Protein AF-A0A1L5KL23-F1 (afdb_monomer_lite)

Radius of gyration: 14.84 Å; chains: 1; bounding box: 29×34×50 Å

Secondary structure (DSSP, 8-state):
-EEEEEETTEEEEE---TTTTEEE-SSSS--EEE-----HHHHHHHHHHTTSSSEEEEEESSS---EEPPHHHHHHHHHHHHHHHHHHH-----

Structure (mmCIF, N/CA/C/O backbone):
data_AF-A0A1L5KL23-F1
#
_entry.id   AF-A0A1L5KL23-F1
#
loop_
_atom_site.group_PDB
_atom_site.id
_atom_site.type_symbol
_atom_site.label_atom_id
_atom_site.label_alt_id
_atom_site.label_comp_id
_atom_site.label_asym_id
_atom_site.label_entity_id
_atom_site.label_seq_id
_atom_site.pdbx_PDB_ins_code
_atom_site.Cartn_x
_atom_site.Cartn_y
_atom_site.Cartn_z
_atom_site.occupancy
_atom_site.B_iso_or_equiv
_atom_site.auth_seq_id
_atom_site.auth_comp_id
_atom_site.auth_asym_id
_atom_site.auth_atom_id
_atom_site.pdbx_PDB_model_num
ATOM 1 N N . GLU A 1 1 ? 10.321 4.924 11.752 1.00 80.50 1 GLU A N 1
ATOM 2 C CA . GLU A 1 1 ? 8.845 4.880 11.549 1.00 80.50 1 GLU A CA 1
ATOM 3 C C . GLU A 1 1 ? 8.507 3.778 10.547 1.00 80.50 1 GLU A C 1
ATOM 5 O O . GLU A 1 1 ? 9.408 3.401 9.815 1.00 80.50 1 GLU A O 1
ATOM 10 N N . ASN A 1 2 ? 7.276 3.247 10.509 1.00 88.94 2 ASN A N 1
ATOM 11 C CA . ASN A 1 2 ? 6.940 2.100 9.634 1.00 88.94 2 ASN A CA 1
ATOM 12 C C . ASN A 1 2 ? 5.687 2.368 8.798 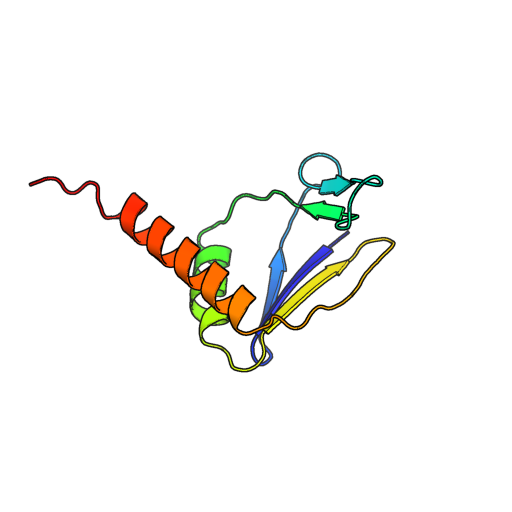1.00 88.94 2 ASN A C 1
ATOM 14 O O . ASN A 1 2 ? 4.775 3.040 9.270 1.00 88.94 2 ASN A O 1
ATOM 18 N N . ALA A 1 3 ? 5.587 1.800 7.599 1.00 93.38 3 ALA A N 1
ATOM 19 C CA . ALA A 1 3 ? 4.404 1.917 6.752 1.00 93.38 3 ALA A CA 1
ATOM 20 C C . ALA A 1 3 ? 3.822 0.536 6.445 1.00 93.38 3 ALA A C 1
ATOM 22 O O . ALA A 1 3 ? 4.555 -0.427 6.254 1.00 93.38 3 ALA A O 1
ATOM 23 N N . TYR A 1 4 ? 2.495 0.432 6.414 1.00 95.56 4 TYR A N 1
ATOM 24 C CA . TYR A 1 4 ? 1.792 -0.829 6.215 1.00 95.56 4 TYR A CA 1
ATOM 25 C C . TYR A 1 4 ? 0.681 -0.687 5.186 1.00 95.56 4 TYR A C 1
ATOM 27 O O . TYR A 1 4 ? -0.147 0.226 5.266 1.00 95.56 4 TYR A O 1
ATOM 35 N N . LEU A 1 5 ? 0.629 -1.659 4.282 1.00 96.81 5 LEU A N 1
ATOM 36 C CA . LEU A 1 5 ? -0.523 -1.961 3.449 1.00 96.81 5 LEU A CA 1
ATOM 37 C C . LEU A 1 5 ? -1.204 -3.215 3.985 1.00 96.81 5 LEU A C 1
ATOM 39 O O . LEU A 1 5 ? -0.550 -4.154 4.438 1.00 96.81 5 LEU A O 1
ATOM 43 N N . PHE A 1 6 ? -2.527 -3.230 3.940 1.00 97.31 6 PHE A N 1
ATOM 44 C CA . PHE A 1 6 ? -3.323 -4.338 4.436 1.00 97.31 6 PHE A CA 1
ATOM 45 C C . PHE A 1 6 ? -4.514 -4.591 3.525 1.00 97.31 6 PHE A C 1
ATOM 47 O O . PHE A 1 6 ? -5.212 -3.648 3.148 1.00 97.31 6 PHE A O 1
ATOM 54 N N . TYR A 1 7 ? -4.805 -5.860 3.257 1.00 97.81 7 TYR A N 1
ATOM 55 C CA . TYR A 1 7 ? -6.092 -6.272 2.712 1.00 97.81 7 TYR A CA 1
ATOM 56 C C . TYR A 1 7 ? -6.478 -7.666 3.197 1.00 97.81 7 TYR A C 1
ATOM 58 O O . TYR A 1 7 ? -5.634 -8.553 3.266 1.00 97.81 7 TYR A O 1
ATOM 66 N N . ASP A 1 8 ? -7.747 -7.852 3.562 1.00 96.00 8 ASP A N 1
ATOM 67 C CA . ASP A 1 8 ? -8.352 -9.155 3.889 1.00 96.00 8 ASP A CA 1
ATOM 68 C C . ASP A 1 8 ? -7.504 -10.077 4.797 1.00 96.00 8 ASP A C 1
ATOM 70 O O . ASP A 1 8 ? -7.453 -11.290 4.618 1.00 96.00 8 ASP A O 1
ATOM 74 N N . GLY A 1 9 ? -6.821 -9.502 5.791 1.00 95.56 9 GLY A N 1
ATOM 75 C CA . GLY A 1 9 ? -5.990 -10.242 6.751 1.00 95.56 9 GLY A CA 1
ATOM 76 C C . GLY A 1 9 ? -4.507 -10.337 6.380 1.00 95.56 9 GLY A C 1
ATOM 77 O O . GLY A 1 9 ? -3.690 -10.653 7.242 1.00 95.56 9 GLY A O 1
ATOM 78 N N . LYS A 1 10 ? -4.127 -10.005 5.143 1.00 97.44 10 LYS A N 1
ATOM 79 C CA . LYS A 1 10 ? -2.732 -9.942 4.694 1.00 97.44 10 LYS A CA 1
ATOM 80 C C . LYS A 1 10 ? -2.155 -8.553 4.951 1.00 97.44 10 LYS A C 1
ATOM 82 O O . LYS A 1 10 ? -2.777 -7.546 4.620 1.00 97.44 10 LYS A O 1
ATOM 87 N N . THR A 1 11 ? -0.947 -8.501 5.510 1.00 97.38 11 THR A N 1
ATOM 88 C CA . THR A 1 11 ? -0.212 -7.254 5.774 1.00 97.38 11 THR A CA 1
ATOM 89 C C . THR A 1 11 ? 1.110 -7.271 5.026 1.00 97.38 11 THR A C 1
ATOM 91 O O . THR A 1 11 ? 1.807 -8.284 5.043 1.00 97.38 11 THR A O 1
ATOM 94 N N . LYS A 1 12 ? 1.480 -6.141 4.428 1.00 97.00 12 LYS A N 1
ATOM 95 C CA . LYS A 1 12 ? 2.821 -5.896 3.907 1.00 97.00 12 LYS A CA 1
ATOM 96 C C . LYS A 1 12 ? 3.393 -4.637 4.538 1.00 97.00 12 LYS A C 1
ATOM 98 O O . LYS A 1 12 ? 2.747 -3.591 4.537 1.00 97.00 12 LYS A O 1
ATOM 103 N N . GLU A 1 13 ? 4.598 -4.757 5.078 1.00 96.19 13 GLU A N 1
ATOM 104 C CA . GLU A 1 13 ? 5.398 -3.611 5.498 1.00 96.19 13 GLU A CA 1
ATOM 105 C C . GLU A 1 13 ? 6.069 -2.974 4.276 1.00 96.19 13 GLU A C 1
ATOM 107 O O . GLU A 1 13 ? 6.563 -3.672 3.387 1.00 96.19 13 GLU A O 1
ATOM 112 N N . ILE A 1 14 ? 6.038 -1.647 4.231 1.00 95.31 14 ILE A N 1
ATOM 113 C CA . ILE A 1 14 ? 6.714 -0.813 3.245 1.00 95.31 14 ILE A CA 1
ATOM 114 C C . ILE A 1 14 ? 7.914 -0.192 3.952 1.00 95.31 14 ILE A C 1
ATOM 116 O O . ILE A 1 14 ? 7.753 0.622 4.866 1.00 95.31 14 ILE A O 1
ATOM 120 N N . PHE A 1 15 ? 9.107 -0.621 3.551 1.00 92.06 15 PHE A N 1
ATOM 121 C CA . PHE A 1 15 ? 10.361 -0.100 4.079 1.00 92.06 15 PHE A CA 1
ATOM 122 C C . PHE A 1 15 ? 10.686 1.241 3.423 1.00 92.06 15 PHE A C 1
ATOM 124 O O . PHE A 1 15 ? 10.532 1.392 2.214 1.00 92.06 15 PHE A O 1
ATOM 131 N N . PHE A 1 16 ? 11.132 2.201 4.228 1.00 92.12 16 PHE A N 1
ATOM 132 C CA . PHE A 1 16 ? 11.541 3.525 3.772 1.00 92.12 16 PHE A CA 1
ATOM 133 C C . PHE A 1 16 ? 12.595 4.107 4.717 1.00 92.12 16 PHE A C 1
ATOM 135 O O . PHE A 1 16 ? 12.625 3.784 5.908 1.00 92.12 16 PHE A O 1
ATOM 142 N N . ASN A 1 17 ? 13.454 4.976 4.195 1.00 91.00 17 ASN A N 1
ATOM 143 C CA . ASN A 1 17 ? 14.396 5.766 4.971 1.00 91.00 17 ASN A CA 1
ATOM 144 C C . ASN A 1 17 ? 13.720 7.057 5.449 1.00 91.00 17 ASN A C 1
ATOM 146 O O . ASN A 1 17 ? 13.331 7.911 4.652 1.00 91.00 17 ASN A O 1
ATOM 150 N N . GLU A 1 18 ? 13.619 7.235 6.764 1.00 87.19 18 GLU A N 1
ATOM 151 C CA . GLU A 1 18 ? 12.924 8.374 7.373 1.00 87.19 18 GLU A CA 1
ATOM 152 C C . GLU A 1 18 ? 13.528 9.751 7.050 1.00 87.19 18 GLU A C 1
ATOM 154 O O . GLU A 1 18 ? 12.822 10.749 7.164 1.00 87.19 18 GLU A O 1
ATOM 159 N N . TYR A 1 19 ? 14.797 9.823 6.637 1.00 87.19 19 TYR A N 1
ATOM 160 C CA . TYR A 1 19 ? 15.464 11.084 6.288 1.00 87.19 19 TYR A CA 1
ATOM 161 C C . TYR A 1 19 ? 15.424 11.393 4.789 1.00 87.19 19 TYR A C 1
ATOM 163 O O . TYR A 1 19 ? 15.578 12.548 4.398 1.00 87.19 19 TYR A O 1
ATOM 171 N N . GLN A 1 20 ? 15.255 10.373 3.944 1.00 89.62 20 GLN A N 1
ATOM 172 C CA . GLN A 1 20 ? 15.309 10.517 2.485 1.00 89.62 20 GLN A CA 1
ATOM 173 C C . GLN A 1 20 ? 13.909 10.468 1.869 1.00 89.62 20 GLN A C 1
ATOM 175 O O . GLN A 1 20 ? 13.515 11.381 1.133 1.00 89.62 20 GLN A O 1
ATOM 180 N N . ASP A 1 21 ? 13.147 9.445 2.244 1.00 91.38 21 ASP A N 1
ATOM 181 C CA . ASP A 1 21 ? 11.893 9.066 1.595 1.00 91.38 21 ASP A CA 1
ATOM 182 C C . ASP A 1 21 ? 10.688 9.730 2.262 1.00 91.38 21 ASP A C 1
ATOM 184 O O . ASP A 1 21 ? 9.685 10.011 1.607 1.00 91.38 21 ASP A O 1
ATOM 188 N N . LYS A 1 22 ? 10.774 10.020 3.567 1.00 89.69 22 LYS A N 1
ATOM 189 C CA . LYS A 1 22 ? 9.699 10.706 4.289 1.00 89.69 22 LYS A CA 1
ATOM 190 C C . LYS A 1 22 ? 9.726 12.206 4.022 1.00 89.69 22 LYS A C 1
ATOM 192 O O . LYS A 1 22 ? 10.767 12.857 4.113 1.00 89.69 22 LYS A O 1
ATOM 197 N N . LYS A 1 23 ? 8.549 12.767 3.766 1.00 87.25 23 LYS A N 1
ATOM 198 C CA . LYS A 1 23 ? 8.301 14.205 3.688 1.00 87.25 23 LYS A CA 1
ATOM 199 C C . LYS A 1 23 ? 7.291 14.608 4.753 1.00 87.25 23 LYS A C 1
ATOM 201 O O . LYS A 1 23 ? 6.385 1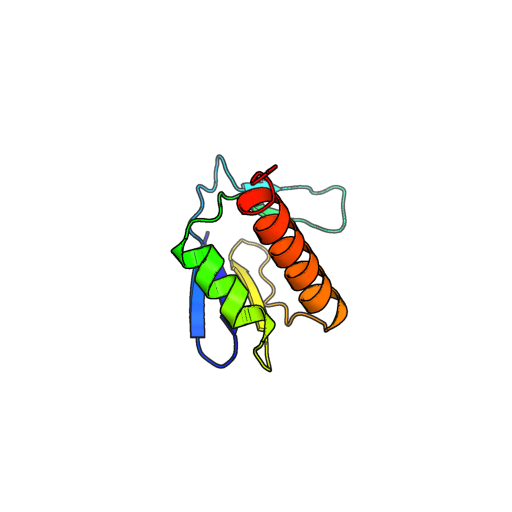3.846 5.091 1.00 87.25 23 LYS A O 1
ATOM 206 N N . THR A 1 24 ? 7.459 15.822 5.259 1.00 85.56 24 THR A N 1
ATOM 207 C CA . THR A 1 24 ? 6.537 16.458 6.196 1.00 85.56 24 THR A CA 1
ATOM 208 C C . THR A 1 24 ? 6.118 17.789 5.599 1.00 85.56 24 THR A C 1
ATOM 210 O O . THR A 1 24 ? 6.979 18.593 5.246 1.00 85.56 24 THR A O 1
ATOM 213 N N . ASP A 1 25 ? 4.816 18.021 5.506 1.00 80.94 25 ASP A N 1
ATOM 214 C CA . ASP A 1 25 ? 4.249 19.291 5.063 1.00 80.94 25 ASP A CA 1
ATOM 215 C C . ASP A 1 25 ? 3.213 19.744 6.081 1.00 80.94 25 ASP A C 1
ATOM 217 O O . ASP A 1 25 ? 2.161 19.140 6.278 1.00 80.94 25 ASP A O 1
ATOM 221 N N . ASN A 1 26 ? 3.560 20.813 6.783 1.00 79.19 26 ASN A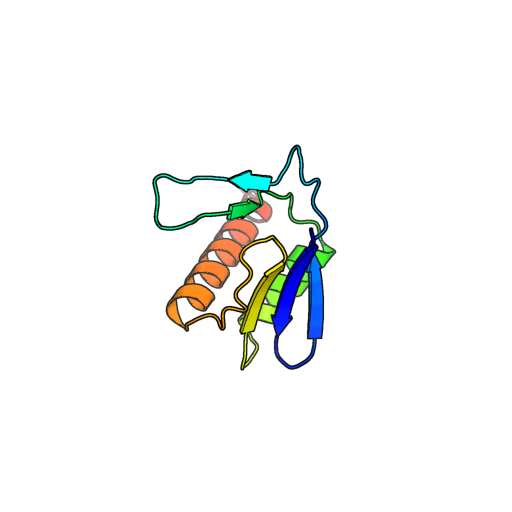 N 1
ATOM 222 C CA . ASN A 1 26 ? 2.740 21.399 7.829 1.00 79.19 26 ASN A CA 1
ATOM 223 C C . ASN A 1 26 ? 1.815 22.512 7.314 1.00 79.19 26 ASN A C 1
ATOM 225 O O . ASN A 1 26 ? 1.138 23.148 8.123 1.00 79.19 26 ASN A O 1
ATOM 229 N N . TYR A 1 27 ? 1.778 22.753 6.000 1.00 77.00 27 TYR A N 1
ATOM 230 C CA . TYR A 1 27 ? 0.965 23.799 5.380 1.00 77.00 27 TYR A CA 1
ATOM 231 C C . TYR A 1 27 ? -0.274 23.253 4.654 1.00 77.00 27 TYR A C 1
ATOM 233 O O . TYR A 1 27 ? -1.119 24.041 4.227 1.00 77.00 27 TYR A O 1
ATOM 241 N N . THR A 1 28 ? -0.420 21.929 4.528 1.00 77.06 28 THR A N 1
ATOM 242 C CA . THR A 1 28 ? -1.527 21.287 3.800 1.00 77.06 28 THR A CA 1
ATOM 243 C C . THR A 1 28 ? -2.300 20.268 4.650 1.00 77.06 28 THR A C 1
ATOM 245 O O . THR A 1 28 ? -2.068 20.093 5.846 1.00 77.06 28 THR A O 1
ATOM 248 N N . THR A 1 29 ? -3.286 19.595 4.042 1.00 77.19 29 THR A N 1
ATOM 249 C CA . THR A 1 29 ? -4.106 18.562 4.699 1.00 77.19 29 THR A CA 1
ATOM 250 C C . THR A 1 29 ? -3.387 17.218 4.864 1.00 77.19 29 THR A C 1
ATOM 252 O O . THR A 1 29 ? -3.941 16.311 5.486 1.00 77.19 29 THR A O 1
ATOM 255 N N . CYS A 1 30 ? -2.191 17.053 4.288 1.00 76.00 30 CYS A N 1
ATOM 256 C CA . CYS A 1 30 ? -1.384 15.841 4.397 1.00 76.00 30 CYS A CA 1
ATOM 257 C C . CYS A 1 30 ? -0.113 16.152 5.187 1.00 76.00 30 CYS A C 1
ATOM 259 O O . CYS A 1 30 ? 0.781 16.810 4.681 1.00 76.00 30 CYS A O 1
ATOM 261 N N . TRP A 1 31 ? -0.045 15.684 6.433 1.00 82.94 31 TRP A N 1
ATOM 262 C CA . TRP A 1 31 ? 1.052 16.058 7.327 1.00 82.94 31 TRP A CA 1
ATOM 263 C C . TRP A 1 31 ? 2.356 15.319 7.024 1.00 82.94 31 TRP A C 1
ATOM 265 O O . TRP A 1 31 ? 3.439 15.882 7.149 1.00 82.94 31 TRP A O 1
ATOM 275 N N . GLU A 1 32 ? 2.254 14.040 6.656 1.00 84.88 32 GLU A N 1
ATOM 276 C CA . GLU A 1 32 ? 3.397 13.168 6.390 1.00 84.88 32 GLU A CA 1
ATOM 277 C C . GLU A 1 32 ? 3.062 12.196 5.258 1.00 84.88 32 GLU A C 1
ATOM 279 O O . GLU A 1 32 ? 1.990 11.581 5.247 1.00 84.88 32 GLU A O 1
ATOM 284 N N . TRP A 1 33 ? 4.006 12.024 4.337 1.00 87.56 33 TRP A N 1
ATOM 285 C CA . TRP A 1 33 ? 3.958 11.000 3.297 1.00 87.56 33 TRP A CA 1
ATOM 286 C C . TRP A 1 33 ? 5.351 10.437 3.037 1.00 87.56 33 TRP A C 1
ATOM 288 O O . TRP A 1 33 ? 6.360 11.010 3.446 1.00 87.56 33 TRP A O 1
ATOM 298 N N . ILE A 1 34 ? 5.392 9.293 2.364 1.00 91.25 34 ILE A N 1
ATOM 299 C CA . ILE A 1 34 ? 6.627 8.652 1.919 1.00 91.25 34 ILE A CA 1
ATOM 300 C C . ILE A 1 34 ? 6.621 8.577 0.397 1.00 91.25 34 ILE A C 1
ATOM 302 O O . ILE A 1 34 ? 5.570 8.338 -0.200 1.00 91.25 34 ILE A O 1
ATOM 306 N N . ASP A 1 35 ? 7.782 8.773 -0.209 1.00 92.31 35 ASP A N 1
ATOM 307 C CA . ASP A 1 35 ? 8.019 8.528 -1.627 1.00 92.31 35 ASP A CA 1
ATOM 308 C C . ASP A 1 35 ? 9.024 7.382 -1.752 1.00 92.31 35 ASP A C 1
ATOM 310 O O . ASP A 1 35 ? 10.178 7.517 -1.352 1.00 92.31 35 ASP A O 1
ATOM 314 N N . VAL A 1 36 ? 8.557 6.219 -2.208 1.00 93.19 36 VAL A N 1
ATOM 315 C CA . VAL A 1 36 ? 9.340 4.978 -2.236 1.00 93.19 36 VAL A CA 1
ATOM 316 C C . VAL A 1 36 ? 9.210 4.280 -3.578 1.00 93.19 36 VAL A C 1
ATOM 318 O O . VAL A 1 36 ? 8.137 4.226 -4.180 1.00 93.19 36 VAL A O 1
ATOM 321 N N . SER A 1 37 ? 10.306 3.669 -4.021 1.00 92.25 37 SER A N 1
ATOM 322 C CA . SER A 1 37 ? 10.291 2.820 -5.211 1.00 92.25 37 SER A CA 1
ATOM 323 C C . SER A 1 37 ? 9.494 1.538 -4.960 1.00 92.25 37 SER A C 1
ATOM 325 O O . SER A 1 37 ? 9.679 0.857 -3.950 1.00 92.25 37 SER A O 1
ATOM 327 N N . VAL A 1 38 ? 8.622 1.183 -5.905 1.00 92.19 38 VAL A N 1
ATOM 328 C CA . VAL A 1 38 ? 7.807 -0.036 -5.844 1.00 92.19 38 VAL A CA 1
ATOM 329 C C . VAL A 1 38 ? 8.586 -1.203 -6.449 1.00 92.19 38 VAL A C 1
ATOM 331 O O . VAL A 1 38 ? 8.785 -1.271 -7.660 1.00 92.19 38 VAL A O 1
ATOM 334 N N . ASP A 1 39 ? 9.008 -2.143 -5.604 1.00 94.06 39 ASP A N 1
ATOM 335 C CA . ASP A 1 39 ? 9.623 -3.398 -6.041 1.00 94.06 39 ASP A CA 1
ATOM 336 C C . ASP A 1 39 ? 8.579 -4.422 -6.536 1.00 94.06 39 ASP A C 1
ATOM 338 O O . ASP A 1 39 ? 7.368 -4.255 -6.365 1.00 94.06 39 ASP A O 1
ATOM 342 N N . ASN A 1 40 ? 9.034 -5.530 -7.130 1.00 94.75 40 ASN A N 1
ATOM 343 C CA . ASN A 1 40 ? 8.135 -6.569 -7.655 1.00 94.75 40 ASN A CA 1
ATOM 344 C C . ASN A 1 40 ? 7.238 -7.192 -6.568 1.00 94.75 40 ASN A C 1
ATOM 346 O O . ASN A 1 40 ? 6.098 -7.572 -6.849 1.00 94.75 40 ASN A O 1
ATOM 350 N N . SER A 1 41 ? 7.725 -7.290 -5.324 1.00 95.81 41 SER A N 1
ATOM 351 C CA . SER A 1 41 ? 6.940 -7.812 -4.198 1.00 95.81 41 SER A CA 1
ATOM 352 C C . SER A 1 41 ? 5.787 -6.870 -3.840 1.00 95.81 41 SER A C 1
ATOM 354 O O . SER A 1 41 ? 4.661 -7.309 -3.616 1.00 95.81 41 SER A O 1
ATOM 356 N N . THR A 1 42 ? 6.053 -5.567 -3.812 1.00 96.44 42 THR A N 1
ATOM 357 C CA . THR A 1 42 ? 5.075 -4.511 -3.536 1.00 96.44 42 THR A CA 1
ATOM 358 C C . THR A 1 42 ? 4.102 -4.353 -4.681 1.00 96.44 42 THR A C 1
ATOM 360 O O . THR A 1 42 ? 2.903 -4.289 -4.433 1.00 96.44 42 THR A O 1
ATOM 363 N N . LEU A 1 43 ? 4.580 -4.404 -5.922 1.00 96.44 43 LEU A N 1
ATOM 364 C CA . LEU A 1 43 ? 3.723 -4.406 -7.099 1.00 96.44 43 LEU A CA 1
ATOM 365 C C . LEU A 1 43 ? 2.739 -5.582 -7.074 1.00 96.44 43 LEU A C 1
ATOM 367 O O . LEU A 1 43 ? 1.540 -5.380 -7.249 1.00 96.44 43 LEU A O 1
ATOM 371 N N . SER A 1 44 ? 3.224 -6.800 -6.811 1.00 96.94 44 SER A N 1
ATOM 372 C CA . SER A 1 44 ? 2.365 -7.991 -6.722 1.00 96.94 44 SER A CA 1
ATOM 373 C C . SER A 1 44 ? 1.338 -7.849 -5.598 1.00 96.94 44 SER A C 1
ATOM 375 O O . SER A 1 44 ? 0.151 -8.091 -5.804 1.00 96.94 44 SER A O 1
ATOM 377 N N . PHE A 1 45 ? 1.769 -7.356 -4.431 1.00 97.88 45 PHE A N 1
ATOM 378 C CA . PHE A 1 45 ? 0.865 -7.102 -3.313 1.00 97.88 45 PHE A CA 1
ATOM 379 C C . PHE A 1 45 ? -0.206 -6.062 -3.658 1.00 97.88 45 PHE A C 1
ATOM 381 O O . PHE A 1 45 ? -1.363 -6.274 -3.322 1.00 97.88 45 PHE A O 1
ATOM 388 N N . LEU A 1 46 ? 0.144 -4.970 -4.348 1.00 97.38 46 LEU A N 1
ATOM 389 C CA . LEU A 1 46 ? -0.803 -3.943 -4.793 1.00 97.38 46 LEU A CA 1
ATOM 390 C C . LEU A 1 46 ? -1.830 -4.507 -5.786 1.00 97.38 46 LEU A C 1
ATOM 392 O O . LEU A 1 46 ? -3.022 -4.240 -5.635 1.00 97.38 46 LEU A O 1
ATOM 396 N N . LYS A 1 47 ? -1.391 -5.327 -6.752 1.00 97.25 47 LYS A N 1
ATOM 397 C CA . LYS A 1 47 ? -2.275 -5.995 -7.727 1.00 97.25 47 LYS A CA 1
ATOM 398 C C . LYS A 1 47 ? -3.269 -6.948 -7.061 1.00 97.25 47 LYS A C 1
ATOM 400 O O . LYS A 1 47 ? -4.433 -6.992 -7.453 1.00 97.25 47 LYS A O 1
ATOM 405 N N . GLU A 1 48 ? -2.848 -7.683 -6.036 1.00 97.75 48 GLU A N 1
ATOM 406 C CA . GLU A 1 48 ? -3.766 -8.508 -5.242 1.00 97.75 48 GLU A CA 1
ATOM 407 C C . GLU A 1 48 ? -4.680 -7.639 -4.365 1.00 97.75 48 GLU A C 1
ATOM 409 O O . GLU A 1 48 ? -5.892 -7.851 -4.316 1.00 97.75 48 GLU A O 1
ATOM 414 N N . MET A 1 49 ? -4.101 -6.628 -3.713 1.00 97.06 49 MET A N 1
ATOM 415 C CA . MET A 1 49 ? -4.763 -5.762 -2.744 1.00 97.06 49 MET A CA 1
ATOM 416 C C . MET A 1 49 ? -6.006 -5.100 -3.319 1.00 97.06 49 MET A C 1
ATOM 418 O O . MET A 1 49 ? -7.052 -5.162 -2.681 1.00 97.06 49 MET A O 1
ATOM 422 N N . VAL A 1 50 ? -5.931 -4.513 -4.518 1.00 97.25 50 VAL A N 1
ATOM 423 C CA . VAL A 1 50 ? -7.054 -3.788 -5.152 1.00 97.25 50 VAL A CA 1
ATOM 424 C C . VAL A 1 50 ? -8.294 -4.645 -5.439 1.00 97.25 50 VAL A C 1
ATOM 426 O O . VAL A 1 50 ? -9.359 -4.098 -5.735 1.00 97.25 50 VAL A O 1
ATOM 429 N N . ASN A 1 51 ? -8.176 -5.970 -5.344 1.00 96.19 51 ASN A N 1
ATOM 430 C CA . ASN A 1 51 ? -9.280 -6.918 -5.503 1.00 96.19 51 ASN A CA 1
ATOM 431 C C . ASN A 1 51 ? -9.852 -7.414 -4.161 1.00 96.19 51 ASN A C 1
ATOM 433 O O . ASN A 1 51 ? -10.823 -8.171 -4.154 1.00 96.19 51 ASN A O 1
ATOM 437 N N . GLY A 1 52 ? -9.268 -6.998 -3.034 1.00 95.06 52 GLY A N 1
ATOM 438 C CA . GLY A 1 52 ? -9.736 -7.343 -1.695 1.00 95.06 52 GLY A CA 1
ATOM 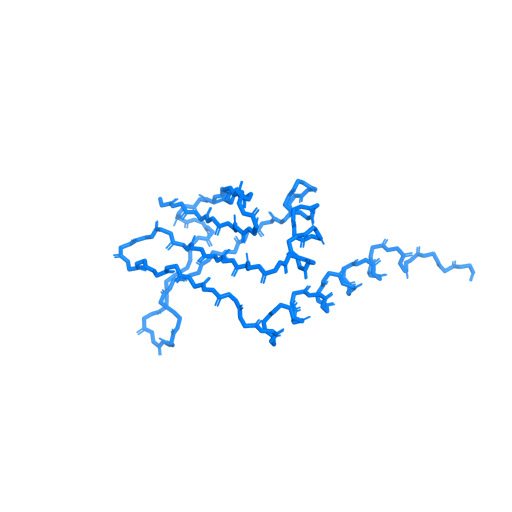439 C C . GLY A 1 52 ? -11.031 -6.630 -1.294 1.00 95.06 52 GLY A C 1
ATOM 440 O O . GLY A 1 52 ? -11.432 -5.623 -1.878 1.00 95.06 52 GLY A O 1
ATOM 441 N N . LYS A 1 53 ? -11.686 -7.142 -0.248 1.00 94.00 53 LYS A N 1
ATOM 442 C CA . LYS A 1 53 ? -12.932 -6.579 0.300 1.00 94.00 53 LYS A CA 1
ATOM 443 C C . LYS A 1 53 ? -12.669 -5.395 1.220 1.00 94.00 53 LYS A C 1
ATOM 445 O O . LYS A 1 53 ? -13.403 -4.413 1.194 1.00 94.00 53 LYS A O 1
ATOM 450 N N . THR A 1 54 ? -11.661 -5.506 2.084 1.00 95.69 54 THR A N 1
ATOM 451 C CA . THR A 1 54 ? -11.308 -4.472 3.063 1.00 95.69 54 THR A CA 1
ATOM 452 C C . THR A 1 54 ? -9.843 -4.111 2.942 1.00 95.69 54 THR A C 1
ATOM 454 O O . THR A 1 54 ? -8.977 -4.851 3.403 1.00 95.69 54 THR A O 1
ATOM 457 N N . LEU A 1 55 ? -9.576 -2.932 2.386 1.00 97.81 55 LEU A N 1
ATOM 458 C CA . LEU A 1 55 ? -8.233 -2.409 2.178 1.00 97.81 55 LEU A CA 1
ATOM 459 C C . LEU A 1 55 ? -7.929 -1.322 3.199 1.00 97.81 55 LEU A C 1
ATOM 461 O O . LEU A 1 55 ? -8.751 -0.437 3.446 1.00 97.81 55 LEU A O 1
ATOM 465 N N . LYS A 1 56 ? -6.736 -1.368 3.785 1.00 97.12 56 LYS A N 1
ATOM 466 C CA . LYS A 1 56 ? -6.276 -0.374 4.751 1.00 97.12 56 LYS A CA 1
ATOM 467 C C . LYS A 1 56 ? -4.829 0.008 4.484 1.00 97.12 56 LYS A C 1
ATOM 469 O O . LYS A 1 56 ? -4.034 -0.799 4.012 1.00 97.12 56 LYS A O 1
ATOM 474 N N . MET A 1 57 ? -4.485 1.229 4.863 1.00 94.81 57 MET A N 1
ATOM 475 C CA . MET A 1 57 ? -3.106 1.696 4.919 1.00 94.81 57 MET A CA 1
ATOM 476 C C . MET A 1 57 ? -2.817 2.403 6.237 1.00 94.81 57 MET A C 1
ATOM 478 O O . MET A 1 57 ? -3.721 2.925 6.904 1.00 94.81 57 MET A O 1
ATOM 482 N N . ARG A 1 58 ? -1.544 2.405 6.628 1.00 92.75 58 ARG A N 1
ATOM 483 C CA . ARG A 1 58 ? -1.071 3.089 7.828 1.00 92.75 58 ARG A CA 1
ATOM 484 C C . ARG A 1 58 ? 0.374 3.536 7.651 1.00 92.75 58 ARG A C 1
ATOM 486 O O . ARG A 1 58 ? 1.239 2.687 7.493 1.00 92.75 58 ARG A O 1
ATOM 493 N N . LEU A 1 59 ? 0.633 4.832 7.793 1.00 89.38 59 LEU A N 1
ATOM 494 C CA . LEU A 1 59 ? 1.969 5.354 8.080 1.00 89.38 59 LEU A CA 1
ATOM 495 C C . LEU A 1 59 ? 2.080 5.554 9.595 1.00 89.38 59 LEU A C 1
ATOM 497 O O . LEU A 1 59 ? 1.302 6.301 10.187 1.00 89.38 59 LEU A O 1
ATOM 501 N N . ARG A 1 60 ? 2.974 4.807 10.239 1.00 83.25 60 ARG A N 1
ATOM 502 C CA . ARG A 1 60 ? 3.203 4.810 11.684 1.00 83.25 60 ARG A CA 1
ATOM 503 C C . ARG A 1 60 ? 4.303 5.815 12.033 1.00 83.25 60 ARG A C 1
ATOM 505 O O . ARG A 1 60 ? 5.465 5.425 12.145 1.00 83.25 60 ARG A O 1
ATOM 512 N N . GLY A 1 61 ? 3.903 7.069 12.229 1.00 75.75 61 GLY A N 1
ATOM 513 C CA . GLY A 1 61 ? 4.717 8.167 12.768 1.00 75.75 61 GLY A CA 1
ATOM 514 C C . GLY A 1 61 ? 4.138 8.752 14.062 1.00 75.75 61 GLY A C 1
ATOM 515 O O . GLY A 1 61 ? 3.297 8.129 14.722 1.00 75.75 61 GLY A O 1
ATOM 516 N N . LYS A 1 62 ? 4.548 9.972 14.429 1.00 74.25 62 LYS A N 1
ATOM 517 C CA . LYS A 1 62 ? 4.005 10.684 15.608 1.00 74.25 62 LYS A CA 1
ATOM 518 C C . LYS A 1 62 ? 2.485 10.881 15.516 1.00 74.25 62 LYS A C 1
ATOM 520 O O . LYS A 1 62 ? 1.789 10.744 16.522 1.00 74.25 62 LYS A O 1
ATOM 525 N N . TYR A 1 63 ? 1.967 11.137 14.314 1.00 70.56 63 TYR A N 1
ATOM 526 C CA . TYR A 1 63 ? 0.537 11.283 14.041 1.00 70.56 63 TYR A CA 1
ATOM 527 C C . TYR A 1 63 ? 0.065 10.155 13.130 1.00 70.56 63 TYR A C 1
ATOM 529 O O . TYR A 1 63 ? 0.155 10.219 11.911 1.00 70.56 63 TYR A O 1
ATOM 537 N N . THR A 1 64 ? -0.439 9.083 13.737 1.00 75.44 64 THR A N 1
ATOM 538 C CA . THR A 1 64 ? -0.797 7.870 13.001 1.00 75.44 64 THR A CA 1
ATOM 539 C C . THR A 1 64 ? -2.307 7.661 12.953 1.00 75.44 64 THR A C 1
ATOM 541 O O . THR A 1 64 ? -2.947 7.523 13.995 1.00 75.44 64 THR A O 1
ATOM 544 N N . LYS A 1 65 ? -2.866 7.476 11.751 1.00 82.00 65 LYS A N 1
ATOM 545 C CA . LYS A 1 65 ? -4.243 6.999 11.550 1.00 82.00 65 LYS A CA 1
ATOM 546 C C . LYS A 1 65 ? -4.259 5.824 10.577 1.00 82.00 65 LYS A C 1
ATOM 548 O O . LYS A 1 65 ? -3.757 5.930 9.464 1.00 82.00 65 LYS A O 1
ATOM 553 N N . THR A 1 66 ? -4.850 4.701 10.986 1.00 91.31 66 THR A N 1
ATOM 554 C CA . THR A 1 66 ? -5.193 3.640 10.030 1.00 91.31 66 THR A CA 1
ATOM 555 C C . THR A 1 66 ? -6.363 4.124 9.191 1.00 91.31 66 THR A C 1
ATOM 557 O O . THR A 1 66 ? -7.420 4.453 9.731 1.00 91.31 66 THR A O 1
ATOM 560 N N . LYS A 1 67 ? -6.173 4.166 7.876 1.00 92.56 67 LYS A N 1
ATOM 561 C CA . LYS A 1 67 ? -7.199 4.575 6.924 1.00 92.56 67 LYS A CA 1
ATOM 562 C C . LYS A 1 67 ? -7.707 3.350 6.184 1.00 92.56 67 LYS A C 1
ATOM 564 O O . LYS A 1 67 ? -6.915 2.632 5.581 1.00 92.56 67 LYS A O 1
ATOM 569 N N . THR A 1 68 ? -9.014 3.119 6.241 1.00 96.69 68 THR A N 1
ATOM 570 C CA . THR A 1 68 ? -9.692 2.215 5.306 1.00 96.69 68 THR A CA 1
ATOM 571 C C . THR A 1 68 ? -9.875 2.962 3.993 1.00 96.69 68 THR A C 1
ATOM 573 O O . THR A 1 68 ? -10.363 4.092 4.013 1.00 96.69 68 THR A O 1
ATOM 576 N N . LEU A 1 69 ? -9.453 2.359 2.884 1.00 96.38 69 LEU A N 1
ATOM 577 C CA . LEU A 1 69 ? -9.571 2.980 1.568 1.00 96.38 69 LEU A CA 1
ATOM 578 C C . LEU A 1 69 ? -11.023 2.940 1.091 1.00 96.38 69 LEU A C 1
ATOM 580 O O . LEU A 1 69 ? -11.706 1.924 1.218 1.00 96.38 69 LEU A O 1
ATOM 584 N N . SER A 1 70 ? -11.484 4.058 0.544 1.00 96.88 70 SER A N 1
ATOM 585 C CA . SER A 1 70 ? -12.774 4.170 -0.133 1.00 96.88 70 SER A CA 1
ATOM 586 C C . SER A 1 70 ? -12.724 3.549 -1.530 1.00 96.88 70 SER A C 1
ATOM 588 O O . SER A 1 70 ? -11.658 3.395 -2.121 1.00 96.88 70 SER A O 1
ATOM 590 N N . THR A 1 71 ? -13.886 3.248 -2.110 1.00 96.31 71 THR A N 1
ATOM 591 C CA . THR A 1 71 ? -13.979 2.713 -3.478 1.00 96.31 71 THR A CA 1
ATOM 592 C C . THR A 1 71 ? -13.297 3.612 -4.511 1.00 96.31 71 THR A C 1
ATOM 594 O O . THR A 1 71 ? -12.617 3.106 -5.397 1.00 96.31 71 THR A O 1
ATOM 597 N N . ALA A 1 72 ? -13.431 4.936 -4.380 1.00 97.44 72 ALA A N 1
ATOM 598 C CA . ALA A 1 72 ? -12.783 5.890 -5.279 1.00 97.44 72 ALA A CA 1
ATOM 599 C C . ALA A 1 72 ? -11.249 5.807 -5.198 1.00 97.44 72 ALA A C 1
ATOM 601 O O . ALA A 1 72 ? -10.578 5.788 -6.224 1.00 97.44 72 ALA A O 1
ATOM 602 N N . GLU A 1 73 ? -10.692 5.687 -3.991 1.00 96.62 73 GLU A N 1
ATOM 603 C CA . GLU A 1 73 ? -9.244 5.539 -3.794 1.00 96.62 73 GLU A CA 1
ATOM 604 C C . GLU A 1 73 ? -8.733 4.200 -4.331 1.00 96.62 73 GLU A C 1
ATOM 606 O O . GLU A 1 73 ? -7.674 4.146 -4.948 1.00 96.62 73 GLU A O 1
ATOM 611 N N . ILE A 1 74 ? -9.501 3.124 -4.147 1.00 97.69 74 ILE A N 1
ATOM 612 C CA . ILE A 1 74 ? -9.170 1.804 -4.698 1.00 97.69 74 ILE A CA 1
ATOM 613 C C . ILE A 1 74 ? -9.158 1.850 -6.229 1.00 97.69 74 ILE A C 1
ATOM 615 O O . ILE A 1 74 ? -8.238 1.313 -6.843 1.00 97.69 74 ILE A O 1
ATOM 619 N N . ASN A 1 75 ? -10.141 2.510 -6.846 1.00 97.50 75 ASN A N 1
ATOM 620 C CA . ASN A 1 75 ? -10.183 2.683 -8.297 1.00 97.50 75 ASN A CA 1
ATOM 621 C C . ASN A 1 75 ? -8.994 3.512 -8.801 1.00 97.50 75 ASN A C 1
ATOM 623 O O . ASN A 1 75 ? -8.350 3.096 -9.754 1.00 97.50 75 ASN A O 1
ATOM 627 N N . GLY A 1 76 ? -8.611 4.582 -8.098 1.00 97.62 76 GLY A N 1
ATOM 628 C CA . GLY A 1 76 ? -7.405 5.341 -8.442 1.00 97.62 76 GLY A CA 1
ATOM 629 C C . GLY A 1 76 ? -6.129 4.485 -8.435 1.00 97.62 76 GLY A C 1
ATOM 630 O O . GLY A 1 76 ? -5.294 4.615 -9.325 1.00 97.62 76 GLY A O 1
ATOM 631 N N . ILE A 1 77 ? -5.987 3.549 -7.487 1.00 96.50 77 ILE A N 1
ATOM 632 C CA . ILE A 1 77 ? -4.850 2.609 -7.484 1.00 96.50 77 ILE A CA 1
ATOM 633 C C . ILE A 1 77 ? -4.926 1.657 -8.689 1.00 96.50 77 ILE A C 1
ATOM 635 O O . ILE A 1 77 ? -3.900 1.383 -9.310 1.00 96.50 77 ILE A O 1
ATOM 639 N N . LYS A 1 78 ? -6.121 1.164 -9.046 1.00 97.50 78 LYS A N 1
ATOM 640 C CA . LYS A 1 78 ? -6.310 0.311 -10.235 1.00 97.50 78 LYS A CA 1
ATOM 641 C C . LYS A 1 78 ? -5.914 1.031 -11.520 1.00 97.50 78 LYS A C 1
ATOM 643 O O . LYS A 1 78 ? -5.221 0.433 -12.338 1.00 97.50 78 LYS A O 1
ATOM 648 N N . ASP A 1 79 ? -6.293 2.298 -11.663 1.00 97.62 79 ASP A N 1
ATOM 649 C CA . ASP A 1 79 ? -5.962 3.109 -12.836 1.00 97.62 79 ASP A CA 1
ATOM 650 C C . ASP A 1 79 ? -4.443 3.282 -12.980 1.00 97.62 79 ASP A C 1
ATOM 652 O O . ASP A 1 79 ? -3.892 3.103 -14.066 1.00 97.62 79 ASP A O 1
ATOM 656 N N . VAL A 1 80 ? -3.738 3.539 -11.871 1.00 95.88 80 VAL A N 1
ATOM 657 C CA . VAL A 1 80 ? -2.268 3.634 -11.858 1.00 95.88 80 VAL A CA 1
ATOM 658 C C . VAL A 1 80 ? -1.609 2.297 -12.210 1.00 95.88 80 VAL A C 1
ATOM 660 O O . VAL A 1 80 ? -0.654 2.274 -12.985 1.00 95.88 80 VAL A O 1
ATOM 663 N N . LEU A 1 81 ? -2.110 1.176 -11.680 1.00 96.06 81 LEU A N 1
ATOM 664 C CA . LEU A 1 81 ? -1.588 -0.158 -12.006 1.00 96.06 81 LEU A CA 1
ATOM 665 C C . LEU A 1 81 ? -1.792 -0.506 -13.487 1.00 96.06 81 LEU A C 1
ATOM 667 O O . LEU A 1 81 ? -0.888 -1.064 -14.107 1.00 96.06 81 LEU A O 1
ATOM 671 N N . LEU A 1 82 ? -2.944 -0.145 -14.060 1.00 95.06 82 LEU A N 1
ATOM 672 C CA . LEU A 1 82 ? -3.216 -0.313 -15.486 1.00 95.06 82 LEU A CA 1
ATOM 673 C C . LEU A 1 82 ? -2.264 0.537 -16.333 1.00 95.06 82 LEU A C 1
ATOM 675 O O . LEU A 1 82 ? -1.657 0.021 -17.267 1.00 95.06 82 LEU A O 1
ATOM 679 N N . ALA A 1 83 ? -2.097 1.818 -15.992 1.00 94.75 83 ALA A N 1
ATOM 680 C CA . ALA A 1 83 ? -1.170 2.705 -16.688 1.00 94.75 83 ALA A CA 1
ATOM 681 C C . ALA A 1 83 ? 0.274 2.181 -16.626 1.00 94.75 83 ALA A C 1
ATOM 683 O O . ALA A 1 83 ? 0.974 2.193 -17.635 1.00 94.75 83 ALA A O 1
ATOM 684 N N . TYR A 1 84 ? 0.705 1.662 -15.472 1.00 93.75 84 TYR A N 1
ATOM 685 C CA . TYR A 1 84 ? 2.008 1.014 -15.325 1.00 93.75 84 TYR A CA 1
ATOM 686 C C . TYR A 1 84 ? 2.159 -0.198 -16.255 1.00 93.75 84 TYR A C 1
ATOM 688 O O . TYR A 1 84 ? 3.174 -0.311 -16.941 1.00 93.75 84 TYR A O 1
ATOM 696 N N . ASP A 1 85 ? 1.159 -1.083 -16.310 1.00 92.38 85 ASP A N 1
ATOM 697 C CA . ASP A 1 85 ? 1.199 -2.266 -17.176 1.00 92.38 85 ASP A CA 1
ATOM 698 C C . ASP A 1 85 ? 1.221 -1.877 -18.666 1.00 92.38 85 ASP A C 1
ATOM 700 O O . ASP A 1 85 ? 1.981 -2.463 -19.437 1.00 92.38 85 ASP A O 1
ATOM 704 N N . VAL A 1 86 ? 0.465 -0.846 -19.062 1.00 93.62 86 VAL A N 1
ATOM 705 C CA . VAL A 1 86 ? 0.496 -0.291 -20.426 1.00 93.62 86 VAL A CA 1
ATOM 706 C C . VAL A 1 86 ? 1.857 0.319 -20.749 1.00 93.62 86 VAL A C 1
ATOM 708 O O . VAL A 1 86 ? 2.384 0.062 -21.818 1.00 93.62 86 VAL A O 1
ATOM 711 N N . LEU A 1 87 ? 2.467 1.093 -19.852 1.00 92.12 87 LEU A N 1
ATOM 712 C CA . LEU A 1 87 ? 3.783 1.693 -20.110 1.00 92.12 87 LEU A CA 1
ATOM 713 C C . LEU A 1 87 ? 4.903 0.650 -20.161 1.00 92.12 87 LEU A C 1
ATOM 715 O O . LEU A 1 87 ? 5.867 0.813 -20.904 1.00 92.12 87 LEU A O 1
ATOM 719 N N . LYS A 1 88 ? 4.785 -0.420 -19.372 1.00 88.94 88 LYS A N 1
ATOM 720 C CA . LYS A 1 88 ? 5.782 -1.489 -19.317 1.00 88.94 88 LYS A CA 1
ATOM 721 C C . LYS A 1 88 ? 5.710 -2.428 -20.521 1.00 88.94 88 LYS A C 1
ATOM 723 O O . LYS A 1 88 ? 6.755 -2.855 -20.998 1.00 88.94 88 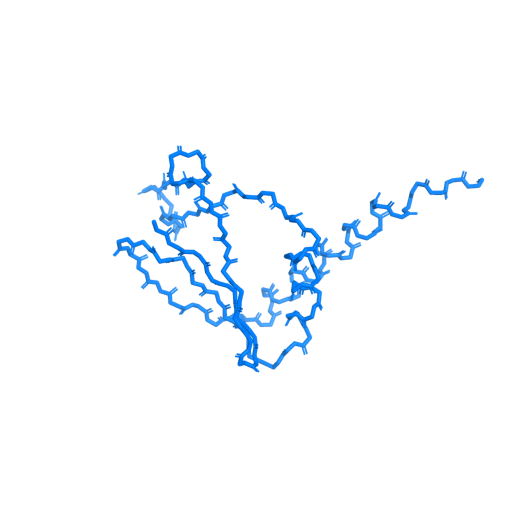LYS A O 1
ATOM 728 N N . ASN A 1 89 ? 4.501 -2.753 -20.979 1.00 86.81 89 ASN A N 1
ATOM 729 C CA . ASN A 1 89 ? 4.274 -3.729 -22.050 1.00 86.81 89 ASN A CA 1
ATOM 730 C C . ASN A 1 89 ? 3.948 -3.072 -23.404 1.00 86.81 89 ASN A C 1
ATOM 732 O O . ASN A 1 89 ? 4.010 -3.723 -24.435 1.00 86.81 89 ASN A O 1
ATOM 736 N N . GLY A 1 90 ? 3.590 -1.788 -23.415 1.00 65.62 90 GLY A N 1
ATOM 737 C CA . GLY A 1 90 ? 3.165 -1.022 -24.592 1.00 65.62 90 GLY A CA 1
ATOM 738 C C . GLY A 1 90 ? 4.299 -0.341 -25.358 1.00 65.62 90 GLY A C 1
ATOM 739 O O . GLY A 1 90 ? 4.049 0.629 -26.067 1.00 65.62 90 GLY A O 1
ATOM 740 N N . ILE A 1 91 ? 5.530 -0.843 -25.234 1.00 57.28 91 ILE A N 1
ATOM 741 C CA . ILE A 1 91 ? 6.597 -0.610 -26.219 1.00 57.28 91 ILE A CA 1
ATOM 742 C C . ILE A 1 91 ? 6.960 -1.959 -26.864 1.00 57.28 91 ILE A C 1
ATOM 744 O O . ILE A 1 91 ? 8.117 -2.354 -26.926 1.00 57.28 91 ILE A O 1
ATOM 748 N N . GLU A 1 92 ? 5.950 -2.689 -27.326 1.00 56.25 92 GLU A N 1
ATOM 749 C CA . GLU A 1 92 ? 6.074 -3.527 -28.520 1.00 56.25 92 GLU A CA 1
ATOM 750 C C . GLU A 1 92 ? 5.342 -2.766 -29.629 1.00 56.25 92 GLU A C 1
ATOM 752 O O . GLU A 1 92 ? 4.124 -2.838 -29.775 1.00 56.25 92 GLU A O 1
ATOM 757 N N . ILE A 1 93 ? 6.091 -1.909 -30.324 1.00 54.12 93 ILE A N 1
ATOM 758 C CA . ILE A 1 93 ? 5.688 -1.366 -31.621 1.00 54.12 93 ILE A CA 1
ATOM 759 C C . ILE A 1 93 ? 6.188 -2.367 -32.660 1.00 54.12 93 ILE A C 1
ATOM 761 O O . ILE A 1 93 ? 7.381 -2.370 -32.964 1.00 54.12 93 ILE A O 1
ATOM 765 N N . ASP A 1 94 ? 5.288 -3.235 -33.123 1.00 48.44 94 ASP A N 1
ATOM 766 C CA . ASP A 1 94 ? 5.429 -3.929 -34.411 1.00 48.44 94 ASP A CA 1
ATOM 767 C C . ASP A 1 94 ? 5.374 -2.921 -35.573 1.00 48.44 94 ASP A C 1
ATOM 769 O O . ASP A 1 94 ? 4.543 -1.978 -35.513 1.00 48.44 94 ASP A O 1
#

Foldseek 3Di:
DWKWKDFPHDIDIDDDDCVPFKDADPPDPDGIDGHDDQDPVNLVCLVVRLPGDWIWIWDDDPDIDIDTDDNVRSVVS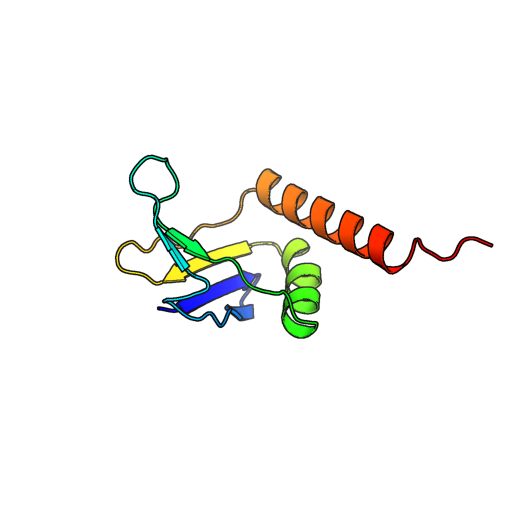VVVNVVVVCVVVVPPDD

pLDDT: mean 89.73, std 10.41, range [48.44, 97.88]

Sequence (94 aa):
ENAYLFYDGKTKEIFFNEYQDKKTDNYTTCWEWIDVSVDNSTLSFLKEMVNGKTLKMRLRGKYTKTKTLSTAEINGIKDVLLAYDVLKNGIEID